Protein AF-A0AAE1MXU6-F1 (afdb_monomer_lite)

pLDDT: mean 75.41, std 18.4, range [29.44, 95.62]

Radius of gyration: 20.8 Å; chains: 1; bounding box: 44×37×64 Å

Foldseek 3Di:
DDPVVVVVVVVVVVCVPDPVNVLVVLLQDDPVVLVVQCLVDVSSVVSCPDPVSVVSSCVNVVDPPCQWDWDFDDDPDDFTKIKTDGPPDHDIDTDGPVPPVPPDPDDDD

Structure (mmCIF, N/CA/C/O backbone):
data_AF-A0AAE1MXU6-F1
#
_entry.id   AF-A0AAE1MXU6-F1
#
loop_
_atom_site.group_PDB
_atom_site.id
_atom_site.type_symbol
_atom_site.label_atom_id
_atom_site.label_alt_id
_atom_site.label_comp_id
_atom_site.label_asym_id
_atom_site.label_entity_id
_atom_site.label_seq_id
_atom_site.pdbx_PDB_ins_code
_atom_site.Cartn_x
_atom_site.Cartn_y
_atom_site.Cartn_z
_atom_site.occupancy
_atom_site.B_iso_or_equiv
_atom_site.auth_seq_id
_atom_site.auth_comp_id
_atom_site.auth_asym_id
_atom_site.auth_atom_id
_atom_site.pdbx_PDB_model_num
ATOM 1 N N . MET A 1 1 ? 18.242 -19.625 -29.918 1.00 54.12 1 MET A N 1
ATOM 2 C CA . MET A 1 1 ? 17.924 -18.299 -29.343 1.00 54.12 1 MET A CA 1
ATOM 3 C C . MET A 1 1 ? 18.717 -17.230 -30.064 1.00 54.12 1 MET A C 1
ATOM 5 O O . MET A 1 1 ? 19.928 -17.388 -30.198 1.00 54.12 1 MET A O 1
ATOM 9 N N . SER A 1 2 ? 18.057 -16.165 -30.513 1.00 77.38 2 SER A N 1
ATOM 10 C CA . SER A 1 2 ? 18.742 -14.993 -31.068 1.00 77.38 2 SER A CA 1
ATOM 11 C C . SER A 1 2 ? 19.366 -14.155 -29.937 1.00 77.38 2 SER A C 1
ATOM 13 O O . SER A 1 2 ? 18.967 -14.275 -28.777 1.00 77.38 2 SER A O 1
ATOM 15 N N . ASN A 1 3 ? 20.368 -13.319 -30.233 1.00 67.88 3 ASN A N 1
ATOM 16 C CA . ASN A 1 3 ? 21.007 -12.472 -29.212 1.00 67.88 3 ASN A CA 1
ATOM 17 C C . ASN A 1 3 ? 19.986 -11.522 -28.547 1.00 67.88 3 ASN A C 1
ATOM 19 O O . ASN A 1 3 ? 20.012 -11.307 -27.338 1.00 67.88 3 ASN A O 1
ATOM 23 N N . THR A 1 4 ? 19.009 -11.059 -29.327 1.00 73.56 4 THR A N 1
ATOM 24 C CA . THR A 1 4 ? 17.882 -10.224 -28.897 1.00 73.56 4 THR A CA 1
ATOM 25 C C . THR A 1 4 ? 17.031 -10.879 -27.806 1.00 73.56 4 THR A C 1
ATOM 27 O O . THR A 1 4 ? 16.635 -10.206 -26.855 1.00 73.56 4 THR A O 1
ATOM 30 N N . ASP A 1 5 ? 16.791 -12.192 -27.884 1.00 76.25 5 ASP A N 1
ATOM 31 C CA . ASP A 1 5 ? 16.013 -12.912 -26.866 1.00 76.25 5 ASP A CA 1
ATOM 32 C C . ASP A 1 5 ? 16.748 -12.945 -25.523 1.00 76.25 5 ASP A C 1
ATOM 34 O O . ASP A 1 5 ? 16.138 -12.747 -24.472 1.00 76.25 5 ASP A O 1
ATOM 38 N N . ARG A 1 6 ? 18.078 -13.122 -25.550 1.00 72.75 6 ARG A N 1
ATOM 39 C CA . ARG A 1 6 ? 18.902 -13.093 -24.332 1.00 72.75 6 ARG A CA 1
ATOM 40 C C . ARG A 1 6 ? 18.877 -11.726 -23.660 1.00 72.75 6 ARG A C 1
ATOM 42 O O . ARG A 1 6 ? 18.655 -11.670 -22.455 1.00 72.75 6 ARG A O 1
ATOM 49 N N . TYR A 1 7 ? 19.048 -10.639 -24.411 1.00 76.38 7 TYR A N 1
ATOM 50 C CA . TYR A 1 7 ? 18.979 -9.291 -23.838 1.00 76.38 7 TYR A CA 1
ATOM 51 C C . TYR A 1 7 ? 17.612 -8.999 -23.220 1.00 76.38 7 TYR A C 1
ATOM 53 O O . TYR A 1 7 ? 17.554 -8.497 -22.104 1.00 76.38 7 TYR A O 1
ATOM 61 N N . ARG A 1 8 ? 16.512 -9.374 -23.887 1.00 77.44 8 ARG A N 1
ATOM 62 C CA . ARG A 1 8 ? 15.161 -9.171 -23.339 1.00 77.44 8 ARG A CA 1
ATOM 63 C C . ARG A 1 8 ? 14.942 -9.942 -22.040 1.00 77.44 8 ARG A C 1
ATOM 65 O O . ARG A 1 8 ? 14.420 -9.365 -21.091 1.00 77.44 8 ARG A O 1
ATOM 72 N N . VAL A 1 9 ? 15.351 -11.210 -21.981 1.00 75.81 9 VAL A N 1
ATOM 73 C CA . VAL A 1 9 ? 15.234 -12.023 -20.759 1.00 75.81 9 VAL A CA 1
ATOM 74 C C . VAL A 1 9 ? 16.073 -11.427 -19.628 1.00 75.81 9 VAL A C 1
ATOM 76 O O . VAL A 1 9 ? 15.564 -11.272 -18.522 1.00 75.81 9 VAL A O 1
ATOM 79 N N . LEU A 1 10 ? 17.309 -11.006 -19.914 1.00 78.56 10 LEU A N 1
ATOM 80 C CA . LEU A 1 10 ? 18.169 -10.335 -18.934 1.00 78.56 10 LEU A CA 1
ATOM 81 C C . LEU A 1 10 ? 17.552 -9.019 -18.438 1.00 78.56 10 LEU A C 1
ATOM 83 O O . LEU A 1 10 ? 17.549 -8.765 -17.238 1.00 78.56 10 LEU A O 1
ATOM 87 N N . SER A 1 11 ? 16.971 -8.203 -19.320 1.00 77.81 11 SER A N 1
ATOM 88 C CA . SER A 1 11 ? 16.308 -6.955 -18.926 1.00 77.81 11 SER A CA 1
ATOM 89 C C . SER A 1 11 ? 15.070 -7.192 -18.060 1.00 77.81 11 SER A C 1
ATOM 91 O O . SER A 1 11 ? 14.882 -6.495 -17.067 1.00 77.81 11 SER A O 1
ATOM 93 N N . VAL A 1 12 ? 14.237 -8.180 -18.399 1.00 75.75 12 VAL A N 1
ATOM 94 C CA . VAL A 1 12 ? 13.058 -8.538 -17.590 1.00 75.75 12 VAL A CA 1
ATOM 95 C C . VAL A 1 12 ? 13.483 -9.047 -16.213 1.00 75.75 12 VAL A C 1
ATOM 97 O O . VAL A 1 12 ? 12.861 -8.681 -15.216 1.00 75.75 12 VAL A O 1
ATOM 100 N N . GLU A 1 13 ? 14.558 -9.835 -16.141 1.00 78.44 13 GLU A N 1
ATOM 101 C CA . GLU A 1 13 ? 15.111 -10.315 -14.874 1.00 78.44 13 GLU A CA 1
ATOM 102 C C . GLU A 1 13 ? 15.616 -9.163 -14.004 1.00 78.44 13 GLU A C 1
ATOM 104 O O . GLU A 1 13 ? 15.288 -9.092 -12.823 1.00 78.44 13 GLU A O 1
ATOM 109 N N . VAL A 1 14 ? 16.354 -8.222 -14.598 1.00 78.19 14 VAL A N 1
ATOM 110 C CA . VAL A 1 14 ? 16.894 -7.050 -13.896 1.00 78.19 14 VAL A CA 1
ATOM 111 C C . VAL A 1 14 ? 15.773 -6.162 -13.363 1.00 78.19 14 VAL A C 1
ATOM 113 O O . VAL A 1 14 ? 15.806 -5.774 -12.197 1.00 78.19 14 VAL A O 1
ATOM 116 N N . ILE A 1 15 ? 14.752 -5.875 -14.176 1.00 74.88 15 ILE A N 1
ATOM 117 C CA . ILE A 1 15 ? 13.590 -5.086 -13.738 1.00 74.88 15 ILE A CA 1
ATOM 118 C C . ILE A 1 15 ? 12.859 -5.813 -12.609 1.00 74.88 15 ILE A C 1
ATOM 120 O O . ILE A 1 15 ? 12.495 -5.194 -11.611 1.00 74.88 15 ILE A O 1
ATOM 124 N N . ARG A 1 16 ? 12.672 -7.132 -12.736 1.00 74.88 16 ARG A N 1
ATOM 125 C CA . ARG A 1 16 ? 12.015 -7.935 -11.704 1.00 74.88 16 ARG A CA 1
ATOM 126 C C . ARG A 1 16 ? 12.823 -7.959 -10.415 1.00 74.88 16 ARG A C 1
ATOM 128 O O . ARG A 1 16 ? 12.218 -7.914 -9.354 1.00 74.88 16 ARG A O 1
ATOM 135 N N . ALA A 1 17 ? 14.146 -8.026 -10.472 1.00 79.12 17 ALA A N 1
ATOM 136 C CA . ALA A 1 17 ? 15.004 -8.070 -9.292 1.00 79.12 17 ALA A CA 1
ATOM 137 C C . ALA A 1 17 ? 15.157 -6.705 -8.598 1.00 79.12 17 ALA A C 1
ATOM 139 O O . ALA A 1 17 ? 15.481 -6.660 -7.416 1.00 79.12 17 ALA A O 1
ATOM 140 N N . ASN A 1 18 ? 14.873 -5.598 -9.286 1.00 87.75 18 ASN A N 1
ATOM 141 C CA . ASN A 1 18 ? 15.077 -4.258 -8.745 1.00 87.75 18 ASN A CA 1
ATOM 142 C C . ASN A 1 18 ? 13.972 -3.863 -7.743 1.00 87.75 18 ASN A C 1
ATOM 144 O O . ASN A 1 18 ? 12.813 -3.660 -8.106 1.00 87.75 18 ASN A O 1
ATOM 148 N N . GLU A 1 19 ? 14.337 -3.785 -6.462 1.00 89.25 19 GLU A N 1
ATOM 149 C CA . GLU A 1 19 ? 13.432 -3.388 -5.374 1.00 89.25 19 GLU A CA 1
ATOM 150 C C . GLU A 1 19 ? 13.014 -1.919 -5.475 1.00 89.25 19 GLU A C 1
ATOM 152 O O . GLU A 1 19 ? 11.842 -1.613 -5.270 1.00 89.25 19 GLU A O 1
ATOM 157 N N . ASP A 1 20 ? 13.936 -1.029 -5.846 1.00 90.25 20 ASP A N 1
ATOM 158 C CA . ASP A 1 20 ? 13.687 0.413 -5.926 1.00 90.25 20 ASP A CA 1
ATOM 159 C C . ASP A 1 20 ? 12.620 0.729 -6.974 1.00 90.25 20 ASP A C 1
ATOM 161 O O . ASP A 1 20 ? 11.676 1.471 -6.708 1.00 90.25 20 ASP A O 1
ATOM 165 N N . LEU A 1 21 ? 12.699 0.093 -8.146 1.00 91.44 21 LEU A N 1
ATOM 166 C CA . LEU A 1 21 ? 11.682 0.231 -9.191 1.00 91.44 21 LEU A CA 1
ATOM 167 C C . LEU A 1 21 ? 10.313 -0.269 -8.722 1.00 91.44 21 LEU A C 1
ATOM 169 O O . LEU A 1 21 ? 9.291 0.358 -9.006 1.00 91.44 21 LEU A O 1
ATOM 173 N N . LEU A 1 22 ? 10.278 -1.386 -7.992 1.00 92.44 22 LEU A N 1
ATOM 174 C CA . LEU A 1 22 ? 9.034 -1.916 -7.443 1.00 92.44 22 LEU A CA 1
ATOM 175 C C . LEU A 1 22 ? 8.436 -0.961 -6.398 1.00 92.44 22 LEU A C 1
ATOM 177 O O . LEU A 1 22 ? 7.237 -0.688 -6.440 1.00 92.44 22 LEU A O 1
ATOM 181 N N . ILE A 1 23 ? 9.260 -0.416 -5.503 1.00 94.81 23 ILE A N 1
ATOM 182 C CA . ILE A 1 23 ? 8.860 0.591 -4.512 1.00 94.81 23 ILE A CA 1
ATOM 183 C C . ILE A 1 23 ? 8.266 1.818 -5.210 1.00 94.81 23 ILE A C 1
ATOM 185 O O . ILE A 1 23 ? 7.169 2.254 -4.859 1.00 94.81 23 ILE A O 1
ATOM 189 N N . GLU A 1 24 ? 8.946 2.330 -6.232 1.00 94.62 24 GLU A N 1
ATOM 190 C CA . GLU A 1 24 ? 8.512 3.482 -7.020 1.00 94.62 24 GLU A CA 1
ATOM 191 C C . GLU A 1 24 ? 7.153 3.246 -7.702 1.00 94.62 24 GLU A C 1
ATOM 193 O O . GLU A 1 24 ? 6.287 4.129 -7.707 1.00 94.62 24 GLU A O 1
ATOM 198 N N . ILE A 1 25 ? 6.920 2.050 -8.249 1.00 94.00 25 ILE A N 1
ATOM 199 C CA . ILE A 1 25 ? 5.615 1.679 -8.814 1.00 94.00 25 ILE A CA 1
ATOM 200 C C . ILE A 1 25 ? 4.550 1.662 -7.713 1.00 94.00 25 ILE A C 1
ATOM 202 O O . ILE A 1 25 ? 3.503 2.294 -7.861 1.00 94.00 25 ILE A O 1
ATOM 206 N N . LEU A 1 26 ? 4.812 0.969 -6.601 1.00 95.19 26 LEU A N 1
ATOM 207 C CA . LEU A 1 26 ? 3.853 0.799 -5.508 1.00 95.19 26 LEU A CA 1
ATOM 208 C C . LEU A 1 26 ? 3.480 2.133 -4.840 1.00 95.19 26 LEU A C 1
ATOM 210 O O . LEU A 1 26 ? 2.307 2.342 -4.530 1.00 95.19 26 LEU A O 1
ATOM 214 N N . ILE A 1 27 ? 4.433 3.057 -4.671 1.00 95.50 27 ILE A N 1
ATOM 215 C CA . ILE A 1 27 ? 4.200 4.397 -4.102 1.00 95.50 27 ILE A CA 1
ATOM 216 C C . ILE A 1 27 ? 3.199 5.206 -4.941 1.00 95.50 27 ILE A C 1
ATOM 218 O O . ILE A 1 27 ? 2.408 5.976 -4.400 1.00 95.50 27 ILE A O 1
ATOM 222 N N . ARG A 1 28 ? 3.183 5.019 -6.266 1.00 94.31 28 ARG A N 1
ATOM 223 C CA . ARG A 1 28 ? 2.291 5.768 -7.167 1.00 94.31 28 ARG A CA 1
ATOM 224 C C . ARG A 1 28 ? 0.866 5.208 -7.222 1.00 94.31 28 ARG A C 1
ATOM 226 O O . ARG A 1 28 ? -0.030 5.905 -7.695 1.00 94.31 28 ARG A O 1
ATOM 233 N N . VAL A 1 29 ? 0.620 3.995 -6.724 1.00 93.38 29 VAL A N 1
ATOM 234 C CA . VAL A 1 29 ? -0.690 3.325 -6.809 1.00 93.38 29 VAL A CA 1
ATOM 235 C C . VAL A 1 29 ? -1.619 3.756 -5.664 1.00 93.38 29 VAL A C 1
ATOM 237 O O . VAL A 1 29 ? -1.217 3.677 -4.502 1.00 93.38 29 VAL A O 1
ATOM 240 N N . PRO A 1 30 ? -2.886 4.139 -5.936 1.00 91.31 30 PRO A N 1
ATOM 241 C CA . PRO A 1 30 ? -3.835 4.540 -4.896 1.00 91.31 30 PRO A CA 1
ATOM 242 C C . PRO A 1 30 ? -3.972 3.515 -3.761 1.00 91.31 30 PRO A C 1
ATOM 244 O O . PRO A 1 30 ? -4.066 2.307 -4.009 1.00 91.31 30 PRO A O 1
ATOM 247 N N . ALA A 1 31 ? -4.082 4.004 -2.520 1.00 89.44 31 ALA A N 1
ATOM 248 C CA . ALA A 1 31 ? -4.093 3.183 -1.301 1.00 89.44 31 ALA A CA 1
ATOM 249 C C . ALA A 1 31 ? -5.095 2.010 -1.341 1.00 89.44 31 ALA A C 1
ATOM 251 O O . ALA A 1 31 ? -4.789 0.904 -0.900 1.00 89.44 31 ALA A O 1
ATOM 252 N N . LYS A 1 32 ? -6.284 2.217 -1.925 1.00 87.00 32 LYS A N 1
ATOM 253 C CA . LYS A 1 32 ? -7.330 1.184 -2.020 1.00 87.00 32 LYS A CA 1
ATOM 254 C C . LYS A 1 32 ? -6.876 -0.055 -2.801 1.00 87.00 32 LYS A C 1
ATOM 256 O O . LYS A 1 32 ? -7.176 -1.175 -2.394 1.00 87.00 32 LYS A O 1
ATOM 261 N N . SER A 1 33 ? -6.167 0.137 -3.910 1.00 92.62 33 SER A N 1
ATOM 262 C CA . SER A 1 33 ? -5.616 -0.971 -4.701 1.00 92.62 33 SER A CA 1
ATOM 263 C C . SER A 1 33 ? -4.371 -1.550 -4.033 1.00 92.62 33 SER A C 1
ATOM 265 O O . SER A 1 33 ? -4.204 -2.768 -3.998 1.00 92.62 33 SER A O 1
ATOM 267 N N . LEU A 1 34 ? -3.548 -0.688 -3.430 1.00 94.12 34 LEU A N 1
ATOM 268 C CA . LEU A 1 34 ? -2.321 -1.075 -2.739 1.00 94.12 34 LEU A CA 1
ATOM 269 C C . LEU A 1 34 ? -2.563 -2.073 -1.590 1.00 94.12 34 LEU A C 1
ATOM 271 O O . LEU A 1 34 ? -1.772 -2.988 -1.388 1.00 94.12 34 LEU A O 1
ATOM 275 N N . ILE A 1 35 ? -3.678 -1.965 -0.864 1.00 91.62 35 ILE A N 1
ATOM 276 C CA . ILE A 1 35 ? -4.001 -2.931 0.202 1.00 91.62 35 ILE A CA 1
ATOM 277 C C . ILE A 1 35 ? -4.159 -4.353 -0.362 1.00 91.62 35 ILE A C 1
ATOM 279 O O . ILE A 1 35 ? -3.686 -5.309 0.248 1.00 91.62 35 ILE A O 1
ATOM 283 N N . ARG A 1 36 ? -4.757 -4.501 -1.552 1.00 95.00 36 ARG A N 1
ATOM 284 C CA . ARG A 1 36 ? -4.921 -5.808 -2.220 1.00 95.00 36 ARG A CA 1
ATOM 285 C C . ARG A 1 36 ? -3.591 -6.361 -2.735 1.00 95.00 36 ARG A C 1
ATOM 287 O O . ARG A 1 36 ? -3.399 -7.569 -2.791 1.00 95.00 36 ARG A O 1
ATOM 294 N N . PHE A 1 37 ? -2.657 -5.476 -3.076 1.00 95.00 37 PHE A N 1
ATOM 295 C CA . PHE A 1 37 ? -1.326 -5.822 -3.577 1.00 95.00 37 PHE A CA 1
ATOM 296 C C . PHE A 1 37 ? -0.458 -6.555 -2.549 1.00 95.00 37 PHE A C 1
ATOM 298 O O . PHE A 1 37 ? 0.426 -7.319 -2.934 1.00 95.00 37 PHE A O 1
ATOM 305 N N . LYS A 1 38 ? -0.770 -6.431 -1.254 1.00 92.56 38 LYS A N 1
ATOM 306 C CA . LYS A 1 38 ? -0.153 -7.248 -0.198 1.00 92.56 38 LYS A CA 1
ATOM 307 C C . LYS A 1 38 ? -0.303 -8.756 -0.449 1.00 92.56 38 LYS A C 1
ATOM 309 O O . LYS A 1 38 ? 0.585 -9.509 -0.072 1.00 92.56 38 LYS A O 1
ATOM 314 N N . CYS A 1 39 ? -1.370 -9.191 -1.121 1.00 94.69 39 CYS A N 1
ATOM 315 C CA . CYS A 1 39 ? -1.635 -10.607 -1.391 1.00 94.69 39 CYS A CA 1
ATOM 316 C C . CYS A 1 39 ? -0.940 -11.144 -2.656 1.00 94.69 39 CYS A C 1
ATOM 318 O O . CYS A 1 39 ? -1.058 -12.325 -2.955 1.00 94.69 39 CYS A O 1
ATOM 320 N N . VAL A 1 40 ? -0.232 -10.303 -3.421 1.00 93.81 40 VAL A N 1
ATOM 321 C CA . VAL A 1 40 ? 0.396 -10.719 -4.692 1.00 93.81 40 VAL A CA 1
ATOM 322 C C . VAL A 1 40 ? 1.624 -11.600 -4.452 1.00 93.81 40 VAL A C 1
ATOM 324 O O . VAL A 1 40 ? 1.847 -12.568 -5.172 1.00 93.81 40 VAL A O 1
ATOM 327 N N . SER A 1 41 ? 2.454 -11.255 -3.464 1.00 94.25 41 SER A N 1
ATOM 328 C CA . SER A 1 41 ? 3.628 -12.042 -3.072 1.00 94.25 41 SER A CA 1
ATOM 329 C C . SER A 1 41 ? 4.156 -11.608 -1.703 1.00 94.25 41 SER A C 1
ATOM 331 O O . SER A 1 41 ? 3.940 -10.472 -1.277 1.00 94.25 41 SER A O 1
ATOM 333 N N . LYS A 1 42 ? 4.958 -12.467 -1.057 1.00 91.81 42 LYS A N 1
ATOM 334 C CA . LYS A 1 42 ? 5.673 -12.133 0.192 1.00 91.81 42 LYS A CA 1
ATOM 335 C C . LYS A 1 42 ? 6.551 -10.885 0.052 1.00 91.81 42 LYS A C 1
ATOM 337 O O . LYS A 1 42 ? 6.665 -10.101 0.988 1.00 91.81 42 LYS A O 1
ATOM 342 N N . ARG A 1 43 ? 7.130 -10.670 -1.132 1.00 93.56 43 ARG A N 1
ATOM 343 C CA . ARG A 1 43 ? 7.958 -9.495 -1.424 1.00 93.56 43 ARG A CA 1
ATOM 344 C C . ARG A 1 43 ? 7.140 -8.205 -1.437 1.00 93.56 43 ARG A C 1
ATOM 346 O O . ARG A 1 43 ? 7.536 -7.225 -0.818 1.00 93.56 43 ARG A O 1
ATOM 353 N N . TRP A 1 44 ? 5.978 -8.220 -2.090 1.00 95.00 44 TRP A N 1
ATOM 354 C CA . TRP A 1 44 ? 5.074 -7.066 -2.123 1.00 95.00 44 TRP A CA 1
ATOM 355 C C . TRP A 1 44 ? 4.548 -6.749 -0.723 1.00 95.00 44 TRP A C 1
ATOM 357 O O . TRP A 1 44 ? 4.572 -5.595 -0.302 1.00 95.00 44 TRP A O 1
ATOM 367 N N . LEU A 1 45 ? 4.162 -7.782 0.032 1.00 95.31 45 LEU A N 1
ATOM 368 C CA . LEU A 1 45 ? 3.791 -7.650 1.438 1.00 95.31 45 LEU A CA 1
ATOM 369 C C . LEU A 1 45 ? 4.902 -6.993 2.270 1.00 95.31 45 LEU A C 1
ATOM 371 O O . LEU A 1 45 ? 4.611 -6.059 3.018 1.00 95.31 45 LEU A O 1
ATOM 375 N N . SER A 1 46 ? 6.147 -7.459 2.130 1.00 95.62 46 SER A N 1
ATOM 376 C CA . SER A 1 46 ? 7.308 -6.938 2.865 1.00 95.62 46 SER A CA 1
ATOM 377 C C . SER A 1 46 ? 7.541 -5.452 2.590 1.00 95.62 46 SER A C 1
ATOM 379 O O . SER A 1 46 ? 7.710 -4.677 3.527 1.00 95.62 46 SER A O 1
ATOM 381 N N . ILE A 1 47 ? 7.489 -5.035 1.320 1.00 95.44 47 ILE A N 1
ATOM 382 C CA . ILE A 1 47 ? 7.686 -3.631 0.929 1.00 95.44 47 ILE A CA 1
ATOM 383 C C . ILE A 1 47 ? 6.563 -2.742 1.473 1.00 95.44 47 ILE A C 1
ATOM 385 O O . ILE A 1 47 ? 6.833 -1.721 2.101 1.00 95.44 47 ILE A O 1
ATOM 389 N N . ILE A 1 48 ? 5.303 -3.139 1.269 1.00 95.31 48 ILE A N 1
ATOM 390 C CA . ILE A 1 48 ? 4.131 -2.343 1.674 1.00 95.31 48 ILE A CA 1
ATOM 391 C C . ILE A 1 48 ? 4.024 -2.244 3.204 1.00 95.31 48 ILE A C 1
ATOM 393 O O . ILE A 1 48 ? 3.519 -1.252 3.724 1.00 95.31 48 ILE A O 1
ATOM 397 N N . SER A 1 49 ? 4.486 -3.263 3.933 1.00 93.75 49 SER A N 1
ATOM 398 C CA . SER A 1 49 ? 4.437 -3.291 5.402 1.00 93.75 49 SER A CA 1
ATOM 399 C C . SER A 1 49 ? 5.635 -2.599 6.061 1.00 93.75 49 SER A C 1
ATOM 401 O O . SER A 1 49 ? 5.661 -2.477 7.284 1.00 93.75 49 SER A O 1
ATOM 403 N N . HIS A 1 50 ? 6.621 -2.141 5.282 1.00 94.69 50 HIS A N 1
ATOM 404 C CA . HIS A 1 50 ? 7.786 -1.441 5.810 1.00 94.69 50 HIS A CA 1
ATOM 405 C C . HIS A 1 50 ? 7.384 -0.058 6.364 1.00 94.69 50 HIS A C 1
ATOM 407 O O . HIS A 1 50 ? 6.672 0.680 5.677 1.00 94.69 50 HIS A O 1
ATOM 413 N N . PRO A 1 51 ? 7.859 0.354 7.556 1.00 90.94 51 PRO A N 1
ATOM 414 C CA . PRO A 1 51 ? 7.446 1.612 8.191 1.00 90.94 51 PRO A CA 1
ATOM 415 C C . PRO A 1 51 ? 7.692 2.843 7.306 1.00 90.94 51 PRO A C 1
ATOM 417 O O . PRO A 1 51 ? 6.813 3.687 7.170 1.00 90.94 51 PRO A O 1
ATOM 420 N N . GLU A 1 52 ? 8.828 2.885 6.606 1.00 90.25 52 GLU A N 1
ATOM 421 C CA . GLU A 1 52 ? 9.172 3.978 5.683 1.00 90.25 52 GLU A CA 1
ATOM 422 C C . GLU A 1 52 ? 8.311 4.042 4.412 1.00 90.25 52 GLU A C 1
ATOM 424 O O . GLU A 1 52 ? 8.417 4.997 3.643 1.00 90.25 52 GLU A O 1
ATOM 429 N N . PHE A 1 53 ? 7.495 3.026 4.118 1.00 93.38 53 PHE A N 1
ATOM 430 C CA . PHE A 1 53 ? 6.659 3.034 2.918 1.00 93.38 53 PHE A CA 1
ATOM 431 C C . PHE A 1 53 ? 5.496 4.025 3.055 1.00 93.38 53 PHE A C 1
ATOM 433 O O . PHE A 1 53 ? 5.242 4.807 2.142 1.00 93.38 53 PHE A O 1
ATOM 440 N N . CYS A 1 54 ? 4.806 4.025 4.201 1.00 90.19 54 CYS A N 1
ATOM 441 C CA . CYS A 1 54 ? 3.606 4.838 4.417 1.00 90.19 54 CYS A CA 1
ATOM 442 C C . CYS A 1 54 ? 3.875 6.358 4.330 1.00 90.19 54 CYS A C 1
ATOM 444 O O . CYS A 1 54 ? 3.157 7.029 3.585 1.00 90.19 54 CYS A O 1
ATOM 446 N N . PRO A 1 55 ? 4.927 6.916 4.970 1.00 89.75 55 PRO A N 1
ATOM 447 C CA . PRO A 1 55 ? 5.271 8.329 4.816 1.00 89.75 55 PRO A CA 1
ATOM 448 C C . PRO A 1 55 ? 5.569 8.705 3.362 1.00 89.75 55 PRO A C 1
ATOM 450 O O . PRO A 1 55 ? 5.056 9.707 2.869 1.00 89.75 55 PRO A O 1
ATOM 453 N N . ARG A 1 56 ? 6.340 7.876 2.645 1.00 92.44 56 ARG A N 1
ATOM 454 C CA . ARG A 1 56 ? 6.655 8.110 1.229 1.00 92.44 56 ARG A CA 1
ATOM 455 C C . ARG A 1 56 ? 5.404 8.063 0.357 1.00 92.44 56 ARG A C 1
ATOM 457 O O . ARG A 1 56 ? 5.186 8.964 -0.440 1.00 92.44 56 ARG A O 1
ATOM 464 N N . HIS A 1 57 ? 4.541 7.070 0.546 1.00 93.75 57 HIS A N 1
ATOM 465 C CA . HIS A 1 57 ? 3.262 6.965 -0.163 1.00 93.75 57 HIS A CA 1
ATOM 466 C C . HIS A 1 57 ? 2.368 8.195 0.067 1.00 93.75 57 HIS A C 1
ATOM 468 O O . HIS A 1 57 ? 1.847 8.768 -0.891 1.00 93.75 57 HIS A O 1
ATOM 474 N N . ALA A 1 58 ? 2.280 8.678 1.311 1.00 88.62 58 ALA A N 1
ATOM 475 C CA . ALA A 1 58 ? 1.492 9.858 1.662 1.00 88.62 58 ALA A CA 1
ATOM 476 C C . ALA A 1 58 ? 1.977 11.144 0.965 1.00 88.62 58 ALA A C 1
ATOM 478 O O . ALA A 1 58 ? 1.148 11.962 0.563 1.00 88.62 58 ALA A O 1
ATOM 479 N N . LEU A 1 59 ? 3.292 11.307 0.765 1.00 90.19 59 LEU A N 1
ATOM 480 C CA . LEU A 1 59 ? 3.854 12.438 0.009 1.00 90.19 59 LEU A CA 1
ATOM 481 C C . LEU A 1 59 ? 3.412 12.436 -1.460 1.00 90.19 59 LEU A C 1
ATOM 483 O O . LEU A 1 59 ? 3.229 13.499 -2.051 1.00 90.19 59 LEU A O 1
ATOM 487 N N . HIS A 1 60 ? 3.220 11.254 -2.048 1.00 89.31 60 HIS A N 1
ATOM 488 C CA . HIS A 1 60 ? 2.781 11.120 -3.435 1.00 89.31 60 HIS A CA 1
ATOM 489 C C . HIS A 1 60 ? 1.263 11.250 -3.601 1.00 89.31 60 HIS A C 1
ATOM 491 O O . HIS A 1 60 ? 0.817 11.622 -4.688 1.00 89.31 60 HIS A O 1
ATOM 497 N N . HIS A 1 61 ? 0.465 11.007 -2.550 1.00 86.44 61 HIS A N 1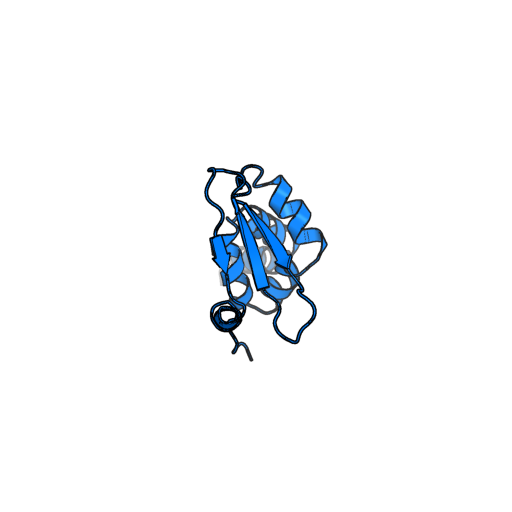
ATOM 498 C CA . HIS A 1 61 ? -1.001 11.160 -2.562 1.00 86.44 61 HIS A CA 1
ATOM 499 C C . HIS A 1 61 ? -1.497 12.221 -1.558 1.00 86.44 61 HIS A C 1
ATOM 501 O O . HIS A 1 61 ? -2.268 11.893 -0.649 1.00 86.44 61 HIS A O 1
ATOM 507 N N . PRO A 1 62 ? -1.142 13.512 -1.742 1.00 73.56 62 PRO A N 1
ATOM 508 C CA . PRO A 1 62 ? -1.389 14.590 -0.773 1.00 73.56 62 PRO A CA 1
ATOM 509 C C . PRO A 1 62 ? -2.867 15.012 -0.596 1.00 73.56 62 PRO A C 1
ATOM 511 O O . PRO A 1 62 ? -3.148 16.081 -0.063 1.00 73.56 62 PRO A O 1
ATOM 514 N N . SER A 1 63 ? -3.844 14.215 -1.036 1.00 66.69 63 SER A N 1
ATOM 515 C CA . SER A 1 63 ? -5.245 14.647 -1.172 1.00 66.69 63 SER A CA 1
ATOM 516 C C . SER A 1 63 ? -6.297 13.677 -0.635 1.00 66.69 63 SER A C 1
ATOM 518 O O . SER A 1 63 ? -7.487 13.838 -0.924 1.00 66.69 63 SER A O 1
ATOM 520 N N . SER A 1 64 ? -5.921 12.718 0.212 1.00 62.59 64 SER A N 1
ATOM 521 C CA . SER A 1 64 ? -6.931 11.984 0.981 1.00 62.59 64 SER A CA 1
ATOM 522 C C . SER A 1 64 ? -7.511 12.928 2.031 1.00 62.59 64 SER A C 1
ATOM 524 O O . SER A 1 64 ? -6.980 13.026 3.134 1.00 62.59 64 SER A O 1
ATOM 526 N N . LYS A 1 65 ? -8.573 13.670 1.682 1.00 66.69 65 LYS A N 1
ATOM 527 C CA . LYS A 1 65 ? -9.349 14.456 2.649 1.00 66.69 65 LYS A CA 1
ATOM 528 C C . LYS A 1 65 ? -9.641 13.542 3.832 1.00 66.69 65 LYS A C 1
ATOM 530 O O . LYS A 1 65 ? -10.365 12.554 3.677 1.00 66.69 65 LYS A O 1
ATOM 535 N N . VAL A 1 66 ? -9.039 13.839 4.984 1.00 69.38 66 VAL A N 1
ATOM 536 C CA . VAL A 1 66 ? -9.278 13.067 6.200 1.00 69.38 66 VAL A CA 1
ATOM 537 C C . VAL A 1 66 ? -10.767 13.185 6.472 1.00 69.38 66 VAL A C 1
ATOM 539 O O . VAL A 1 66 ? -11.270 14.257 6.787 1.00 69.38 66 VAL A O 1
ATOM 542 N N . SER A 1 67 ? -11.491 12.093 6.242 1.00 73.62 67 SER A N 1
ATOM 543 C CA . SER A 1 67 ? -12.951 12.115 6.306 1.00 73.62 67 SER A CA 1
ATOM 544 C C . SER A 1 67 ? -13.427 12.163 7.755 1.00 73.62 67 SER A C 1
ATOM 546 O O . SER A 1 67 ? -14.496 12.702 8.021 1.00 73.62 67 SER A O 1
ATOM 548 N N . GLY A 1 68 ? -12.611 11.675 8.695 1.00 77.94 68 GLY A N 1
ATOM 549 C CA . GLY A 1 68 ? -12.872 11.736 10.124 1.00 77.94 68 GLY A CA 1
ATOM 550 C C . GLY A 1 68 ? -11.792 11.077 10.982 1.00 77.94 68 GLY A C 1
ATOM 551 O O . GLY A 1 68 ? -10.862 10.468 10.456 1.00 77.94 68 GLY A O 1
ATOM 552 N N . ILE A 1 69 ? -11.943 11.180 12.302 1.00 82.19 69 ILE A N 1
ATOM 553 C CA . ILE A 1 69 ? -11.121 1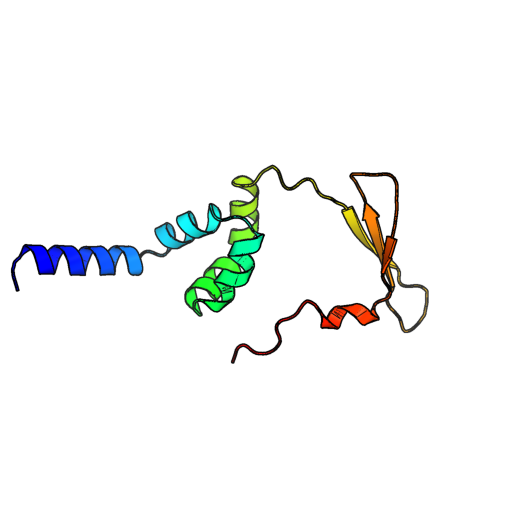0.496 13.312 1.00 82.19 69 ILE A CA 1
ATOM 554 C C . ILE A 1 69 ? -11.977 9.504 14.106 1.00 82.19 69 ILE A C 1
ATOM 556 O O . ILE A 1 69 ? -13.134 9.787 14.410 1.00 82.19 69 ILE A O 1
ATOM 560 N N . PHE A 1 70 ? -11.415 8.346 14.462 1.00 81.50 70 PHE A N 1
ATOM 561 C CA . PHE A 1 70 ? -12.055 7.390 15.370 1.00 81.50 70 PHE A CA 1
ATOM 562 C C . PHE A 1 70 ? -11.477 7.542 16.776 1.00 81.50 70 PHE A C 1
ATOM 564 O O . PHE A 1 70 ? -10.294 7.286 16.996 1.00 81.50 70 PHE A O 1
ATOM 571 N N . LEU A 1 71 ? -12.308 7.929 17.739 1.00 82.00 71 LEU A N 1
ATOM 572 C CA . LEU A 1 71 ? -11.928 8.006 19.145 1.00 82.00 71 LEU A CA 1
ATOM 573 C C . LEU A 1 71 ? -12.361 6.737 19.872 1.00 82.00 71 LEU A C 1
ATOM 575 O O . LEU A 1 71 ? -13.539 6.376 19.859 1.00 82.00 71 LEU A O 1
ATOM 579 N N . ARG A 1 72 ? -11.417 6.077 20.548 1.00 76.31 72 ARG A N 1
ATOM 580 C CA . ARG A 1 72 ? -11.731 4.967 21.450 1.00 76.31 72 ARG A CA 1
ATOM 581 C C . ARG A 1 72 ? -12.293 5.537 22.747 1.00 76.31 72 ARG A C 1
ATOM 583 O O . ARG A 1 72 ? -11.559 6.095 23.558 1.00 76.31 72 ARG A O 1
ATOM 590 N N . ARG A 1 73 ? -13.594 5.376 22.959 1.00 69.31 73 ARG A N 1
ATOM 591 C CA . ARG A 1 73 ? -14.248 5.680 24.228 1.00 69.31 73 ARG A CA 1
ATOM 592 C C . ARG A 1 73 ? -14.177 4.430 25.094 1.00 69.31 73 ARG A C 1
ATOM 594 O O . ARG A 1 73 ? -14.738 3.392 24.746 1.00 69.31 73 ARG A O 1
ATOM 601 N N . THR A 1 74 ? -13.482 4.523 26.219 1.00 68.12 74 THR A N 1
ATOM 602 C CA . THR A 1 74 ? -13.433 3.463 27.233 1.00 68.12 74 THR A CA 1
ATOM 603 C C . THR A 1 74 ? -14.227 3.896 28.465 1.00 68.12 74 THR A C 1
ATOM 605 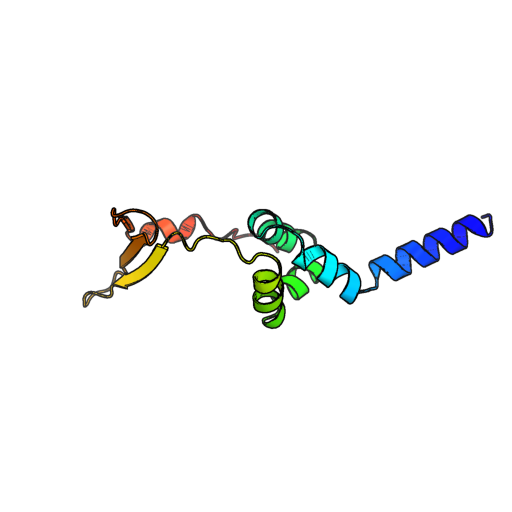O O . THR A 1 74 ? -13.640 4.436 29.402 1.00 68.12 74 THR A O 1
ATOM 608 N N . PRO A 1 75 ? -15.560 3.724 28.488 1.00 61.62 75 PRO A N 1
ATOM 609 C CA . PRO A 1 75 ? -16.333 3.952 29.698 1.00 61.62 75 PRO A CA 1
ATOM 610 C C . PRO A 1 75 ? -16.202 2.727 30.614 1.00 61.62 75 PRO A C 1
ATOM 612 O O . PRO A 1 75 ? -16.918 1.760 30.414 1.00 61.62 75 PRO A O 1
ATOM 615 N N . GLY A 1 76 ? -15.266 2.754 31.570 1.00 64.56 76 GLY A N 1
ATOM 616 C CA . GLY A 1 76 ? -15.276 1.989 32.838 1.00 64.56 76 GLY A CA 1
ATOM 617 C C . GLY A 1 76 ? -15.622 0.486 32.862 1.00 64.56 76 GLY A C 1
ATOM 618 O O . GLY A 1 76 ? -15.836 -0.049 33.943 1.00 64.56 76 GLY A O 1
ATOM 619 N N . GLY A 1 77 ? -15.694 -0.210 31.730 1.00 62.03 77 GLY A N 1
ATOM 620 C CA . GLY A 1 77 ? -16.200 -1.575 31.628 1.00 62.03 77 GLY A CA 1
ATOM 621 C C . GLY A 1 77 ? -15.827 -2.212 30.293 1.00 62.03 77 GLY A C 1
ATOM 622 O O . GLY A 1 77 ? -15.431 -1.533 29.348 1.00 62.03 77 GLY A O 1
ATOM 623 N N . THR A 1 78 ? -15.939 -3.535 30.243 1.00 60.38 78 THR A N 1
ATOM 624 C CA . THR A 1 78 ? -15.380 -4.520 29.294 1.00 60.38 78 THR A CA 1
ATOM 625 C C . THR A 1 78 ? -15.625 -4.305 27.791 1.00 60.38 78 THR A C 1
ATOM 627 O O . THR A 1 78 ? -15.174 -5.124 26.995 1.00 60.38 78 THR A O 1
ATOM 630 N N . GLN A 1 79 ? -16.286 -3.226 27.360 1.00 61.69 79 GLN A N 1
ATOM 631 C CA . GLN A 1 79 ? -16.553 -2.947 25.947 1.00 61.69 79 GLN A CA 1
ATOM 632 C C . GLN A 1 79 ? -15.925 -1.625 25.496 1.00 61.69 79 GLN A C 1
ATOM 634 O O . GLN A 1 79 ? -16.313 -0.539 25.928 1.00 61.69 79 GLN A O 1
ATOM 639 N N . SER A 1 80 ? -14.971 -1.717 24.567 1.00 66.25 80 SER A N 1
ATOM 640 C CA . SER A 1 80 ? -14.483 -0.564 23.815 1.00 66.25 80 SER A CA 1
ATOM 641 C C . SER A 1 80 ? -15.588 -0.063 22.882 1.00 66.25 80 SER A C 1
ATOM 643 O O . SER A 1 80 ? -16.215 -0.834 22.159 1.00 66.25 80 SER A O 1
ATOM 645 N N . ASN A 1 81 ? -15.861 1.237 22.897 1.00 75.69 81 ASN A N 1
ATOM 646 C CA . ASN A 1 81 ? -16.728 1.877 21.912 1.00 75.69 81 ASN A CA 1
ATOM 647 C C . ASN A 1 81 ? -15.861 2.792 21.043 1.00 75.69 81 ASN A C 1
ATOM 649 O O . ASN A 1 81 ? -14.926 3.410 21.555 1.00 75.69 81 ASN A O 1
ATOM 653 N N . PHE A 1 82 ? -16.132 2.866 19.743 1.00 79.56 82 PHE A N 1
ATOM 654 C CA . PHE A 1 82 ? -15.416 3.766 18.846 1.00 79.56 82 PHE A CA 1
ATOM 655 C C . PHE A 1 82 ? -16.382 4.815 18.302 1.00 79.56 82 PHE A C 1
ATOM 657 O O . PHE A 1 82 ? -17.410 4.498 17.708 1.00 79.56 82 PHE A O 1
ATOM 664 N N . GLN A 1 83 ? -16.044 6.086 18.492 1.00 80.94 83 GLN A N 1
ATOM 665 C CA . GLN A 1 83 ? -16.807 7.206 17.956 1.00 80.94 83 GLN A CA 1
ATOM 666 C C . GLN A 1 83 ? -16.111 7.741 16.708 1.00 80.94 83 GLN A C 1
ATOM 668 O O . GLN A 1 83 ? -14.960 8.164 16.792 1.00 80.94 83 GLN A O 1
ATOM 673 N N . PHE A 1 84 ? -16.805 7.754 15.571 1.00 81.44 84 PHE A N 1
ATOM 674 C CA . PHE A 1 84 ? -16.341 8.435 14.368 1.00 81.44 84 PHE A CA 1
ATOM 675 C C . PHE A 1 84 ? -16.756 9.906 14.404 1.00 81.44 84 PHE A C 1
ATOM 677 O O . PHE A 1 84 ? -17.946 10.233 14.467 1.00 81.44 84 PHE A O 1
ATOM 684 N N . LEU A 1 85 ? -15.772 10.794 14.338 1.00 76.94 85 LEU A N 1
ATOM 685 C CA . LEU A 1 85 ? -15.960 12.230 14.183 1.00 76.94 85 LEU A CA 1
ATOM 686 C C . LEU A 1 85 ? -15.600 12.604 12.754 1.00 76.94 85 LEU A C 1
ATOM 688 O O . LEU A 1 85 ? -14.422 12.618 12.401 1.00 76.94 85 LEU A O 1
ATOM 692 N N . SER A 1 86 ? -16.609 12.892 11.936 1.00 78.56 86 SER A N 1
ATOM 693 C CA . SER A 1 86 ? -16.383 13.393 10.584 1.00 78.56 86 SER A CA 1
ATOM 694 C C . SER A 1 86 ? -15.723 14.773 10.639 1.00 78.56 86 SER A C 1
ATOM 696 O O . SER A 1 86 ? -16.207 15.665 11.331 1.00 78.56 86 SER A O 1
ATOM 698 N N . LEU A 1 87 ? -14.631 14.957 9.895 1.00 72.06 87 LEU A N 1
ATOM 699 C CA . LEU A 1 87 ? -13.971 16.260 9.721 1.00 72.06 87 LEU A CA 1
ATOM 700 C C . LEU A 1 87 ? -14.492 17.007 8.482 1.00 72.06 87 LEU A C 1
ATOM 702 O O . LEU A 1 87 ? -14.005 18.085 8.154 1.00 72.06 87 LEU A O 1
ATOM 706 N N . THR A 1 88 ? -15.456 16.419 7.765 1.00 68.56 88 THR A N 1
ATOM 707 C CA . THR A 1 88 ? -15.910 16.896 6.446 1.00 68.56 88 THR A CA 1
ATOM 708 C C . THR A 1 88 ? -17.393 17.280 6.395 1.00 68.56 88 THR A C 1
ATOM 710 O O . THR A 1 88 ? -17.807 17.949 5.454 1.00 68.56 88 THR A O 1
ATOM 713 N N . SER A 1 89 ? -18.202 16.896 7.389 1.00 56.78 89 SER A N 1
ATOM 714 C CA . SER A 1 89 ? -19.630 17.243 7.509 1.00 56.78 89 SER A CA 1
ATOM 715 C C . SER A 1 89 ? -20.099 17.024 8.957 1.00 56.78 89 SER A C 1
ATOM 717 O O . SER A 1 89 ? -19.595 16.117 9.615 1.00 56.78 89 SER A O 1
ATOM 719 N N . SER A 1 90 ? -21.040 17.822 9.478 1.00 51.62 90 SER A N 1
ATOM 720 C CA . SER A 1 90 ? -21.353 17.929 10.921 1.00 51.62 90 SER A CA 1
ATOM 721 C C . SER A 1 90 ? -22.124 16.747 11.550 1.00 51.62 90 SER A C 1
ATOM 723 O O . SER A 1 90 ? -22.848 16.939 12.526 1.00 51.62 90 SER A O 1
ATOM 725 N N . TYR A 1 91 ? -21.992 15.525 11.032 1.00 54.75 91 TYR A N 1
ATOM 726 C CA . TYR A 1 91 ? -22.678 14.339 11.557 1.00 54.75 91 TYR A CA 1
ATOM 727 C C . TYR A 1 91 ? -21.669 13.350 12.161 1.00 54.75 91 TY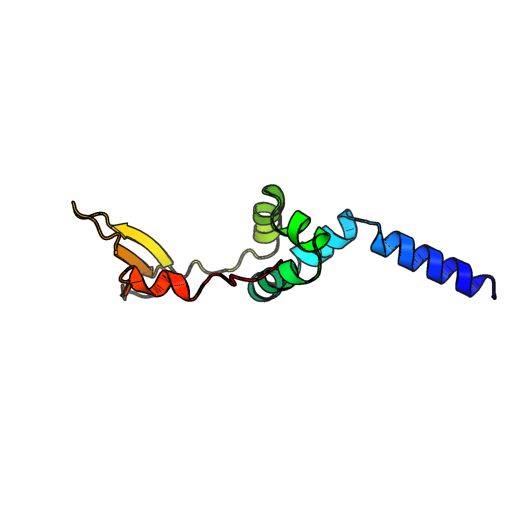R A C 1
ATOM 729 O O . TYR A 1 91 ? -20.756 12.879 11.482 1.00 54.75 91 TYR A O 1
ATOM 737 N N . SER A 1 92 ? -21.824 13.032 13.453 1.00 56.50 92 SER A N 1
ATOM 738 C CA . SER A 1 92 ? -21.003 12.037 14.162 1.00 56.50 92 SER A CA 1
ATOM 739 C C . SER A 1 92 ? -21.722 10.690 14.239 1.00 56.50 92 SER A C 1
ATOM 741 O O . SER A 1 92 ? -22.908 10.657 14.569 1.00 56.50 92 SER A O 1
ATOM 743 N N . VAL A 1 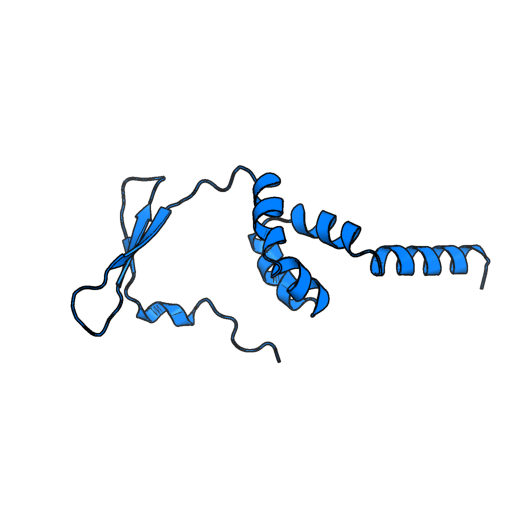93 ? -21.015 9.586 13.989 1.00 58.97 93 VAL A N 1
ATOM 744 C CA . VAL A 1 93 ? -21.578 8.224 14.032 1.00 58.97 93 VAL A CA 1
ATOM 745 C C . VAL A 1 93 ? -20.835 7.414 15.089 1.00 58.97 93 VAL A C 1
ATOM 747 O O . VAL A 1 93 ? -19.607 7.416 15.139 1.00 58.97 93 VAL A O 1
ATOM 750 N N . SER A 1 94 ? -21.567 6.721 15.961 1.00 55.28 94 SER A N 1
ATOM 751 C CA . SER A 1 94 ? -20.974 5.825 16.962 1.00 55.28 94 SER A CA 1
ATOM 752 C C . SER A 1 94 ? -20.997 4.389 16.445 1.00 55.28 94 SER A C 1
ATOM 754 O O . SER A 1 94 ? -22.068 3.877 16.124 1.00 55.28 94 SER A O 1
ATOM 756 N N . LEU A 1 95 ? -19.837 3.732 16.384 1.00 54.19 95 LEU A N 1
ATOM 757 C CA . LEU A 1 95 ? -19.721 2.320 16.025 1.00 54.19 95 LEU A CA 1
ATOM 758 C C . LEU A 1 95 ? -19.486 1.493 17.293 1.00 54.19 95 LEU A C 1
ATOM 760 O O . LEU A 1 95 ? -18.531 1.697 18.046 1.00 54.19 95 LEU A O 1
ATOM 764 N N . ARG A 1 96 ? -20.376 0.528 17.535 1.00 45.72 96 ARG A N 1
ATOM 765 C CA . ARG A 1 96 ? -20.195 -0.477 18.587 1.00 45.72 96 ARG A CA 1
ATOM 766 C C . ARG A 1 96 ? -19.187 -1.515 18.096 1.00 45.72 96 ARG A C 1
ATOM 768 O O . ARG A 1 96 ? -19.230 -1.912 16.937 1.00 45.72 96 ARG A O 1
ATOM 775 N N . SER A 1 97 ? -18.285 -1.928 18.986 1.00 47.78 97 SER A N 1
ATOM 776 C CA . SER A 1 97 ? -17.100 -2.736 18.673 1.00 47.78 97 SER A CA 1
ATOM 777 C C . SER A 1 97 ? -17.384 -3.998 17.847 1.00 47.78 97 SER A C 1
ATOM 779 O O . SER A 1 97 ? -16.556 -4.337 17.022 1.00 47.78 97 SER A O 1
ATOM 781 N N . SER A 1 98 ? -18.562 -4.623 17.912 1.00 45.56 98 SER A N 1
ATOM 782 C CA . SER A 1 98 ? -18.889 -5.897 17.235 1.00 45.56 98 SER A CA 1
ATOM 783 C C . SER A 1 98 ? -18.752 -5.968 15.694 1.00 45.56 98 SER A C 1
ATOM 785 O O . SER A 1 98 ? -19.092 -6.996 15.121 1.00 45.56 98 SER A O 1
ATOM 787 N N . LEU A 1 99 ? -18.256 -4.934 15.005 1.00 44.12 99 LEU A N 1
ATOM 788 C CA . LEU A 1 99 ? -17.974 -4.930 13.561 1.00 44.12 99 LEU A CA 1
ATOM 789 C C . LEU A 1 99 ? -16.480 -5.099 13.201 1.00 44.12 99 LEU A C 1
ATOM 791 O O . LEU A 1 99 ? -16.136 -5.041 12.021 1.00 44.12 99 LEU A O 1
ATOM 795 N N . TRP A 1 100 ? -15.582 -5.346 14.167 1.00 48.06 100 TRP A N 1
ATOM 796 C CA . TRP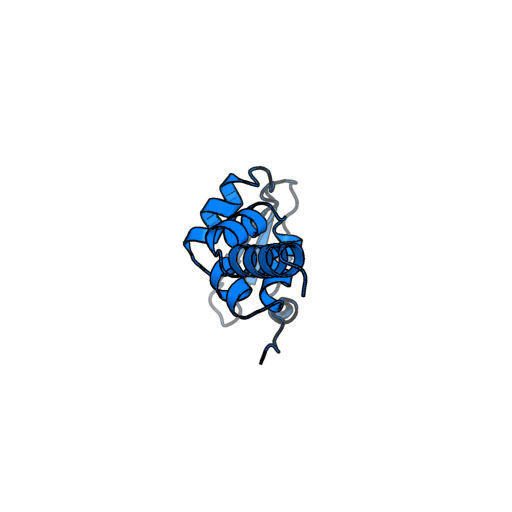 A 1 100 ? -14.151 -5.594 13.889 1.00 48.06 100 TRP A CA 1
ATOM 797 C C . TRP A 1 100 ? -13.879 -6.862 13.053 1.00 48.06 100 TRP A C 1
ATOM 799 O O . TRP A 1 100 ? -12.805 -6.984 12.471 1.00 48.06 100 TRP A O 1
ATOM 809 N N . HIS A 1 101 ? -14.868 -7.751 12.909 1.00 37.75 101 HIS A N 1
ATOM 810 C CA . HIS A 1 101 ? -14.790 -8.973 12.097 1.00 37.75 101 HIS A CA 1
ATOM 811 C C . HIS A 1 101 ? -14.935 -8.768 10.576 1.00 37.75 101 HIS A C 1
ATOM 813 O O . HIS A 1 101 ? -14.819 -9.731 9.830 1.00 37.75 101 HIS A O 1
ATOM 819 N N . LEU A 1 102 ? -15.184 -7.548 10.081 1.00 40.84 102 LEU A N 1
ATOM 820 C CA . LEU A 1 102 ? -15.331 -7.290 8.635 1.00 40.84 102 LEU A CA 1
ATOM 821 C C . LEU A 1 102 ? -14.089 -6.658 7.975 1.00 40.84 102 LEU A C 1
ATOM 823 O O . LEU A 1 102 ? -14.142 -6.323 6.793 1.00 40.84 102 LEU A O 1
ATOM 827 N N . CYS A 1 103 ? -12.979 -6.467 8.705 1.00 34.91 103 CYS A N 1
ATOM 828 C CA . CYS A 1 103 ? -11.792 -5.766 8.184 1.00 34.91 103 CYS A CA 1
ATOM 829 C C . CYS A 1 103 ? -10.441 -6.458 8.459 1.00 34.91 103 CYS A C 1
ATOM 831 O O . CYS A 1 103 ? -9.397 -5.807 8.427 1.00 34.91 103 CYS A O 1
ATOM 833 N N . LEU A 1 104 ? -10.434 -7.773 8.681 1.00 32.72 104 LEU A N 1
ATOM 834 C CA . LEU A 1 104 ? -9.251 -8.599 8.444 1.00 32.72 104 LEU A CA 1
ATOM 835 C C . LEU A 1 104 ? -9.631 -9.678 7.426 1.00 32.72 104 LEU A C 1
ATOM 837 O O . LEU A 1 104 ? -10.567 -10.429 7.689 1.00 32.72 104 LEU A O 1
ATOM 841 N N . PRO A 1 105 ? -8.930 -9.801 6.288 1.00 31.44 105 PRO A N 1
ATOM 842 C CA . PRO A 1 105 ? -8.807 -11.106 5.671 1.00 31.44 105 PRO A CA 1
ATOM 843 C C . PRO A 1 105 ? -7.930 -11.937 6.617 1.00 31.44 105 PRO A C 1
ATOM 845 O O . PRO A 1 105 ? -6.702 -11.862 6.572 1.00 31.44 105 PRO A O 1
ATOM 848 N N . GLU A 1 106 ? -8.569 -12.641 7.550 1.00 38.59 106 GLU A N 1
ATOM 849 C CA . GLU A 1 106 ? -8.035 -13.920 8.013 1.00 38.59 106 GLU A CA 1
ATOM 850 C C . GLU A 1 106 ? -7.984 -14.850 6.789 1.00 38.59 106 GLU A C 1
ATOM 852 O O . GLU A 1 106 ? -8.830 -14.755 5.902 1.00 38.59 106 GLU A O 1
ATOM 857 N N . ASP A 1 107 ? -6.947 -15.681 6.727 1.00 36.41 107 ASP A N 1
ATOM 858 C CA . ASP A 1 107 ? -6.552 -16.558 5.615 1.00 36.41 107 ASP A CA 1
ATOM 859 C C . ASP A 1 107 ? -5.653 -15.928 4.533 1.00 36.41 107 ASP A C 1
ATOM 861 O O . ASP A 1 107 ? -6.027 -15.704 3.382 1.00 36.41 107 ASP A O 1
ATOM 865 N N . ALA A 1 108 ? -4.382 -15.750 4.898 1.00 29.44 108 ALA A N 1
ATOM 866 C CA . ALA A 1 108 ? -3.270 -15.928 3.966 1.00 29.44 108 ALA A CA 1
ATOM 867 C C . ALA A 1 108 ? -2.145 -16.712 4.666 1.00 29.44 108 ALA A C 1
ATOM 869 O O . ALA A 1 108 ? -1.219 -16.129 5.235 1.00 29.44 108 ALA A O 1
ATOM 870 N N . LEU A 1 109 ? -2.306 -18.041 4.660 1.00 38.25 109 LEU A N 1
ATOM 871 C CA . LEU A 1 109 ? -1.227 -19.035 4.744 1.00 38.25 109 LEU A CA 1
ATOM 872 C C . LEU A 1 109 ? -0.239 -18.854 3.577 1.00 38.25 109 LEU A C 1
ATOM 874 O O . LEU A 1 109 ? -0.708 -18.553 2.455 1.00 38.25 109 LEU A O 1
#

Secondary structure (DSSP, 8-state):
--HHHHHHHHHHHHHHH-HHHHHHHHHHS-HHHHHHHTTT-HHHHHHHTSTTHHHHHHHH-TT----EEEEEE--SSS--EEEEEESSSS-EEEEEGGGGGGS------

Sequence (109 aa):
MSNTDRYRVLSVEVIRANEDLLIEILIRVPAKSLIRFKCVSKRWLSIISHPEFCPRHALHHPSSKVSGIFLRRTPGGTQSNFQFLSLTSSYSVSLRSSLWHLCLPEDAL

Organism: NCBI:txid499986

InterPro domains:
  IPR001810 F-box domain [PF00646] (19-54)
  IPR036047 F-box-like domain superfamily [SSF81383] (19-72)
  IPR050796 SCF complex F-box component [PTHR31672] (18-74)